Protein AF-A0AAU2KY72-F1 (afdb_monomer)

Mean predicted aligned error: 10.51 Å

Nearest PDB structures (foldseek):
  5ecw-assembly1_A  TM=6.786E-01  e=2.016E-03  Shigel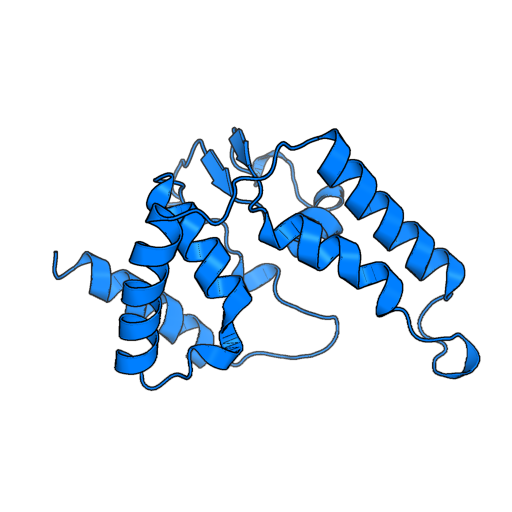la flexneri
  5sv2-assembly1_A-2  TM=5.988E-01  e=1.031E-01  Mycobacterium tuberculosis H37Rv

pLDDT: mean 70.47, std 21.77, range [28.69, 95.81]

Secondary structure (DSSP, 8-state):
-----SEEEE-HHHHHHGGGS-GGGS-SEEEEBTHHHHHHHHGGGG---TTT-SSS-HHHHHHHHHHHHHHHHHH--PBP--HHHHHHHHHHHHHHHHTT--GGG-HHHHHHHHHHHHTT----S-GGGT---TT-PPPHHHHHHHHHHHHHHHH--

Solvent-accessible surface area (backbone atoms only — not comparable to full-atom values): 9278 Å² total; per-residue (Å²): 132,84,78,88,46,60,41,29,69,50,48,50,46,49,63,69,46,44,91,77,50,62,71,87,80,49,47,84,34,74,48,36,39,46,63,26,61,52,54,34,64,48,46,44,74,69,56,61,50,61,91,78,45,85,91,59,60,36,67,62,53,28,52,56,31,48,51,46,34,54,49,49,65,71,75,49,81,54,46,64,85,44,78,63,21,53,56,41,31,55,55,54,38,51,51,36,44,76,68,77,45,67,48,88,84,38,55,67,62,43,50,49,52,14,35,33,60,67,70,71,39,47,78,79,64,70,59,81,81,45,77,55,71,98,82,70,90,78,61,72,67,62,57,56,44,58,54,49,53,54,56,50,59,67,73,77,112

Sequence (157 aa):
MRAEHGQGLLDANVMILRRWVDPEELPAQVAISAVTPAELSAGPHEVRRNEEQDDYDEYAGRARRLDVLQRAENEFDPIPFDAEAARIYGRACAAVIGAGRKPRRRVADLMIASIAITEELPHDLDYGRLFHGVDERVPLEGLRFGVRVMTRLWQSC

Radius of gyration: 16.88 Å; Cα contacts (8 Å, |Δi|>4): 145; chains: 1; bounding box: 47×36×40 Å

Foldseek 3Di:
DQDLFQEAEDALLCLLCVVVDDPVLDHVYYAYAPLRLVVLVCQLVPQDACVVDDPDHNVVSSVSSVVSSVCNVVPHDHQYLDPQLVVQLVVVQVLCVVLVHHCVVCVSVSSRVSSCVVVVGDHPPPCVVRPDDPDDDDDPVVVVSVVVSVVVVVVVD

Structure (mmCIF, N/CA/C/O backbone):
data_AF-A0AAU2KY72-F1
#
_entry.id   AF-A0AAU2KY72-F1
#
loop_
_atom_site.group_PDB
_atom_site.id
_atom_site.type_symbol
_atom_site.label_atom_id
_atom_site.label_alt_id
_atom_site.label_comp_id
_atom_site.label_asym_id
_atom_site.label_entity_id
_atom_site.label_seq_id
_atom_site.pdbx_PDB_ins_code
_atom_site.Cartn_x
_atom_site.Cartn_y
_atom_site.Cartn_z
_atom_site.occupancy
_atom_site.B_iso_or_equiv
_atom_site.auth_seq_id
_atom_site.auth_comp_id
_atom_site.auth_asym_id
_atom_site.auth_atom_id
_atom_site.pdbx_PDB_model_num
ATOM 1 N N . MET A 1 1 ? -24.054 -9.924 -1.075 1.00 28.69 1 MET A N 1
ATOM 2 C CA . MET A 1 1 ? -24.400 -8.497 -0.978 1.00 28.69 1 MET A CA 1
ATOM 3 C C . MET A 1 1 ? -23.070 -7.764 -0.929 1.00 28.69 1 MET A C 1
ATOM 5 O O . MET A 1 1 ? -22.398 -7.857 0.087 1.00 28.69 1 MET A O 1
ATOM 9 N N . ARG A 1 2 ? -22.598 -7.263 -2.081 1.00 37.66 2 ARG A N 1
ATOM 10 C CA . ARG A 1 2 ? -21.347 -6.493 -2.174 1.00 37.66 2 ARG A CA 1
ATOM 11 C C . ARG A 1 2 ? -21.602 -5.189 -1.438 1.00 37.66 2 ARG A C 1
ATOM 13 O O . ARG A 1 2 ? -22.626 -4.568 -1.699 1.00 37.66 2 ARG A O 1
ATOM 20 N N . ALA A 1 3 ? -20.781 -4.876 -0.454 1.00 40.91 3 ALA A N 1
ATOM 21 C CA . ALA A 1 3 ? -21.025 -3.707 0.355 1.00 40.91 3 ALA A CA 1
ATOM 22 C C . ALA A 1 3 ? -20.710 -2.450 -0.472 1.00 40.91 3 ALA A C 1
ATOM 24 O O . ALA A 1 3 ? -19.666 -2.351 -1.113 1.00 40.91 3 ALA A O 1
ATOM 25 N N . GLU A 1 4 ? -21.691 -1.553 -0.527 1.00 47.19 4 GLU A N 1
ATOM 26 C CA . GLU A 1 4 ? -21.661 -0.249 -1.189 1.00 47.19 4 GLU A CA 1
ATOM 27 C C . GLU A 1 4 ? -20.765 0.701 -0.389 1.00 47.19 4 GLU A C 1
ATOM 29 O O . GLU A 1 4 ? -21.225 1.636 0.264 1.00 47.19 4 GLU A O 1
ATOM 34 N N . HIS A 1 5 ? -19.470 0.422 -0.352 1.00 51.88 5 HIS A N 1
ATOM 35 C CA . HIS A 1 5 ? -18.544 1.260 0.382 1.00 51.88 5 HIS A CA 1
ATOM 36 C C . HIS A 1 5 ? -18.102 2.432 -0.484 1.00 51.88 5 HIS A C 1
ATOM 38 O O . HIS A 1 5 ? -17.386 2.279 -1.470 1.00 51.88 5 HIS A O 1
ATOM 44 N N . GLY A 1 6 ? -18.551 3.630 -0.103 1.00 59.12 6 GLY A N 1
ATOM 45 C CA . GLY A 1 6 ? -18.197 4.874 -0.783 1.00 59.12 6 GLY A CA 1
ATOM 46 C C . GLY A 1 6 ? -16.722 5.263 -0.650 1.00 59.12 6 GLY A C 1
ATOM 47 O O . GLY A 1 6 ? -16.295 6.167 -1.360 1.00 59.12 6 GLY A O 1
ATOM 48 N N . GLN A 1 7 ? -15.958 4.603 0.229 1.00 59.94 7 GLN A N 1
ATOM 49 C CA . GLN A 1 7 ? -14.557 4.897 0.537 1.00 59.94 7 GLN A CA 1
ATOM 50 C C . GLN A 1 7 ? -13.719 3.609 0.579 1.00 59.94 7 GLN A C 1
ATOM 52 O O . GLN A 1 7 ? -14.233 2.563 0.974 1.00 59.94 7 GLN A O 1
ATOM 57 N N . GLY A 1 8 ? -12.436 3.678 0.212 1.00 66.25 8 GLY A N 1
ATOM 58 C CA . GLY A 1 8 ? -11.496 2.564 0.362 1.00 66.25 8 GLY A CA 1
ATOM 59 C C . GLY A 1 8 ? -10.024 2.979 0.297 1.00 66.25 8 GLY A C 1
ATOM 60 O O . GLY A 1 8 ? -9.690 4.090 -0.114 1.00 66.25 8 GLY A O 1
ATOM 61 N N . LEU A 1 9 ? -9.138 2.075 0.718 1.00 70.56 9 LEU A N 1
ATOM 62 C CA . LEU A 1 9 ? -7.700 2.325 0.847 1.00 70.56 9 LEU A CA 1
ATOM 63 C C . LEU A 1 9 ? -6.911 1.488 -0.167 1.00 70.56 9 LEU A C 1
ATOM 65 O O . LEU A 1 9 ? -6.797 0.280 -0.012 1.00 70.56 9 LEU A O 1
ATOM 69 N N . LEU A 1 10 ? -6.337 2.099 -1.197 1.00 74.94 10 LEU A N 1
ATOM 70 C CA . LEU A 1 10 ? -5.588 1.369 -2.218 1.00 74.94 10 LEU A CA 1
ATOM 71 C C . LEU A 1 10 ? -4.196 0.965 -1.708 1.00 74.94 10 LEU A C 1
ATOM 73 O O . LEU A 1 10 ? -3.549 1.713 -0.971 1.00 74.94 10 LEU A O 1
ATOM 77 N N . ASP A 1 11 ? -3.734 -0.211 -2.137 1.00 73.19 11 ASP A N 1
ATOM 78 C CA . ASP A 1 11 ? -2.371 -0.700 -1.907 1.00 73.19 11 ASP A CA 1
ATOM 79 C C . ASP A 1 11 ? -1.477 -0.507 -3.151 1.00 73.19 11 ASP A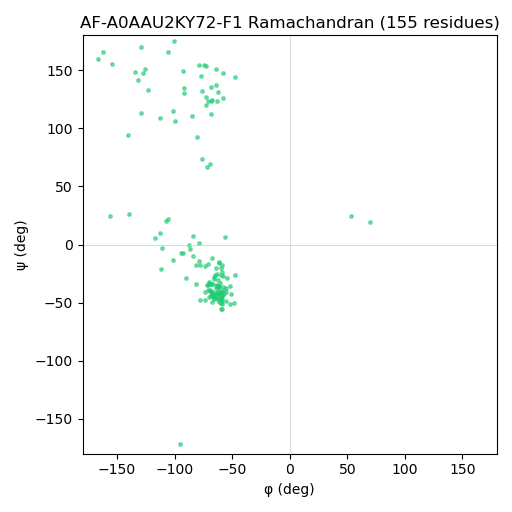 C 1
ATOM 81 O O . ASP A 1 11 ? -1.935 -0.092 -4.224 1.00 73.19 11 ASP A O 1
ATOM 85 N N . ALA A 1 12 ? -0.185 -0.830 -3.030 1.00 68.00 12 ALA A N 1
ATOM 86 C CA . ALA A 1 12 ? 0.772 -0.691 -4.128 1.00 68.00 12 ALA A CA 1
ATOM 87 C C . ALA A 1 12 ? 0.409 -1.543 -5.355 1.00 68.00 12 ALA A C 1
ATOM 89 O O . ALA A 1 12 ? 0.641 -1.130 -6.492 1.00 68.00 12 ALA A O 1
ATOM 90 N N . ASN A 1 13 ? -0.198 -2.710 -5.154 1.00 70.56 13 ASN A N 1
ATOM 91 C CA . ASN A 1 13 ? -0.581 -3.598 -6.242 1.00 70.56 13 ASN A CA 1
ATOM 92 C C . ASN A 1 13 ? -1.791 -3.055 -7.008 1.00 70.56 13 ASN A C 1
ATOM 94 O O . ASN A 1 13 ? -1.773 -3.089 -8.242 1.00 70.56 13 ASN A O 1
ATOM 98 N N . VAL A 1 14 ? -2.799 -2.495 -6.316 1.00 71.06 14 VAL A N 1
ATOM 99 C CA . VAL A 1 14 ? -3.882 -1.740 -6.963 1.00 71.06 14 VAL A CA 1
ATOM 100 C C . VAL A 1 14 ? -3.255 -0.631 -7.794 1.00 71.06 14 VAL A C 1
ATOM 102 O O . VAL A 1 14 ? -3.575 -0.524 -8.968 1.00 71.06 14 VAL A O 1
ATOM 105 N N . MET A 1 15 ? -2.326 0.152 -7.238 1.00 76.75 15 MET A N 1
ATOM 106 C CA . MET A 1 15 ? -1.693 1.264 -7.955 1.00 76.75 15 MET A CA 1
ATOM 107 C C . MET A 1 15 ? -0.966 0.818 -9.232 1.00 76.75 15 MET A C 1
ATOM 109 O O . MET A 1 15 ? -1.091 1.463 -10.274 1.00 76.75 15 MET A O 1
ATOM 113 N N . ILE A 1 16 ? -0.260 -0.315 -9.188 1.00 70.69 16 ILE A N 1
ATOM 114 C CA . ILE A 1 16 ? 0.431 -0.899 -10.348 1.00 70.69 16 ILE A CA 1
ATOM 115 C C . ILE A 1 16 ? -0.567 -1.393 -11.406 1.00 70.69 16 ILE A C 1
ATOM 117 O O . ILE A 1 16 ? -0.352 -1.213 -12.610 1.00 70.69 16 ILE A O 1
ATOM 121 N N . LEU A 1 17 ? -1.649 -2.041 -10.972 1.00 72.06 17 LEU A N 1
ATOM 122 C CA . LEU A 1 17 ? -2.612 -2.704 -11.849 1.00 72.06 17 LEU A CA 1
ATOM 123 C C . LEU A 1 17 ? -3.801 -1.821 -12.238 1.00 72.06 17 LEU A C 1
ATOM 125 O O . LEU A 1 17 ? -4.551 -2.207 -13.129 1.00 72.06 17 LEU A O 1
ATOM 129 N N . ARG A 1 18 ? -3.940 -0.625 -11.654 1.00 69.75 18 ARG A N 1
ATOM 130 C CA . ARG A 1 18 ? -5.113 0.258 -11.769 1.00 69.75 18 ARG A CA 1
ATOM 131 C C . ARG A 1 18 ? -5.540 0.525 -13.205 1.00 69.75 18 ARG A C 1
ATOM 133 O O . ARG A 1 18 ? -6.726 0.577 -13.487 1.00 69.75 18 ARG A O 1
ATOM 140 N N . ARG A 1 19 ? -4.583 0.632 -14.131 1.00 69.88 19 ARG A N 1
ATOM 141 C CA . ARG A 1 19 ? -4.858 0.828 -15.568 1.00 69.88 19 ARG A CA 1
ATOM 142 C C . ARG A 1 19 ? -5.654 -0.311 -16.225 1.00 69.88 19 ARG A C 1
ATOM 144 O O . ARG A 1 19 ? -6.119 -0.145 -17.344 1.00 69.88 19 ARG A O 1
ATOM 151 N N . TRP A 1 20 ? -5.732 -1.469 -15.573 1.00 67.88 20 TRP A N 1
ATOM 152 C CA . TRP A 1 20 ? -6.430 -2.669 -16.032 1.00 67.88 20 TRP A CA 1
ATOM 153 C C . TRP A 1 20 ? -7.673 -2.994 -15.198 1.00 67.88 20 TRP A C 1
ATOM 155 O O . TRP A 1 20 ? -8.341 -3.983 -15.489 1.00 67.88 20 TRP A O 1
ATOM 165 N N . VAL A 1 21 ? -7.949 -2.215 -14.149 1.00 64.81 21 VAL A N 1
ATOM 166 C CA . VAL A 1 21 ? -9.125 -2.385 -13.293 1.00 64.81 21 VAL A CA 1
ATOM 167 C C . VAL A 1 21 ? -10.246 -1.519 -13.852 1.00 64.81 21 VAL A C 1
ATOM 169 O O . VAL A 1 21 ? -10.011 -0.365 -14.213 1.00 64.81 21 VAL A O 1
ATOM 172 N N . ASP A 1 22 ? -11.453 -2.076 -13.938 1.00 67.31 22 ASP A N 1
ATOM 173 C CA . ASP A 1 22 ? -12.640 -1.305 -14.300 1.00 67.31 22 ASP A CA 1
ATOM 174 C C . ASP A 1 22 ? -12.886 -0.233 -13.220 1.00 67.31 22 ASP A C 1
ATOM 176 O O . ASP A 1 22 ? -12.988 -0.582 -12.040 1.00 67.31 22 ASP A O 1
ATOM 180 N N . PRO A 1 23 ? -12.961 1.065 -13.569 1.00 65.50 23 PRO A N 1
ATOM 181 C CA . PRO A 1 23 ? -13.234 2.118 -12.598 1.00 65.50 23 PRO A CA 1
ATOM 182 C C . PRO A 1 23 ? -14.514 1.896 -11.782 1.00 65.50 23 PRO A C 1
ATOM 184 O O . PRO A 1 23 ? -14.562 2.338 -10.638 1.00 65.50 23 PRO A O 1
ATOM 187 N N . GLU A 1 24 ? -15.522 1.205 -12.327 1.00 70.00 24 GLU A N 1
ATOM 188 C CA . GLU A 1 24 ? -16.762 0.884 -11.602 1.00 70.00 24 GLU A CA 1
ATOM 189 C C . GLU A 1 24 ? -16.561 -0.173 -10.499 1.00 70.00 24 GLU A C 1
ATOM 191 O O . GLU A 1 24 ? -17.394 -0.300 -9.601 1.00 70.00 24 GLU A O 1
ATOM 196 N N . GLU A 1 25 ? -15.452 -0.921 -10.529 1.00 67.56 25 GLU A N 1
ATOM 197 C CA . GLU A 1 25 ? -15.068 -1.859 -9.466 1.00 67.56 25 GLU A CA 1
ATOM 198 C C . GLU A 1 25 ? -14.326 -1.177 -8.304 1.00 67.56 25 GLU A C 1
ATOM 200 O O . GLU A 1 25 ? -14.112 -1.805 -7.263 1.00 67.56 25 GLU A O 1
ATOM 205 N N . LEU A 1 26 ? -13.933 0.093 -8.457 1.00 64.69 26 LEU A N 1
ATOM 206 C CA . LEU A 1 26 ? -13.257 0.860 -7.413 1.00 64.69 26 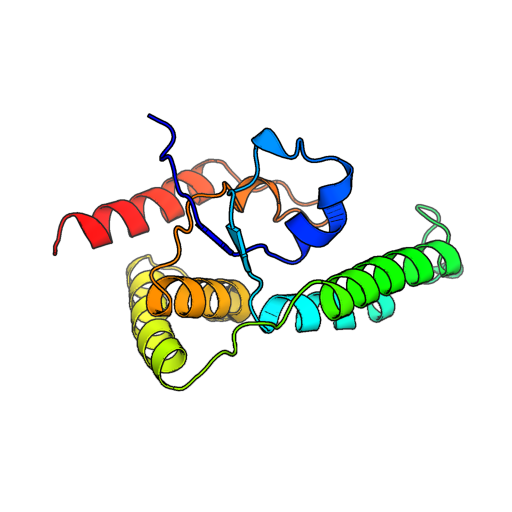LEU A CA 1
ATOM 207 C C . LEU A 1 26 ? -14.259 1.654 -6.556 1.00 64.69 26 LEU A C 1
ATOM 209 O O . LEU A 1 26 ? -15.288 2.111 -7.057 1.00 64.69 26 LEU A O 1
ATOM 213 N N . PRO A 1 27 ? -13.959 1.878 -5.263 1.00 64.88 27 PRO A N 1
ATOM 214 C CA . PRO A 1 27 ? -14.738 2.778 -4.423 1.00 64.88 27 PRO A CA 1
ATOM 215 C C . PRO A 1 27 ? -14.778 4.191 -5.010 1.00 64.88 27 PRO A C 1
ATOM 217 O O . PRO A 1 27 ? -13.805 4.661 -5.602 1.00 64.88 27 PRO A O 1
ATOM 220 N N . ALA A 1 28 ? -15.888 4.895 -4.787 1.00 66.44 28 ALA A N 1
ATOM 221 C CA . ALA A 1 28 ? -16.077 6.257 -5.290 1.00 66.44 28 ALA A CA 1
ATOM 222 C C . ALA A 1 28 ? -15.048 7.256 -4.727 1.00 66.44 28 ALA A C 1
ATOM 224 O O . ALA A 1 28 ? -14.699 8.230 -5.391 1.00 66.44 28 ALA A O 1
ATOM 225 N N . GLN A 1 29 ? -14.567 7.023 -3.506 1.00 67.44 29 GLN A N 1
ATOM 226 C CA . GLN A 1 29 ? -13.490 7.776 -2.874 1.00 67.44 29 GLN A CA 1
ATOM 227 C C . GLN A 1 29 ? -12.375 6.811 -2.489 1.00 67.44 29 GLN A C 1
ATOM 229 O O . GLN A 1 29 ? -12.615 5.759 -1.897 1.00 67.44 29 GLN A O 1
ATOM 234 N N . VAL A 1 30 ? -11.142 7.175 -2.811 1.00 76.75 30 VAL A N 1
ATOM 235 C CA . VAL A 1 30 ? -9.974 6.330 -2.581 1.00 76.75 30 VAL A CA 1
ATOM 236 C C . VAL A 1 30 ? -8.871 7.128 -1.902 1.00 76.75 30 VAL A C 1
ATOM 238 O O . VAL A 1 30 ? -8.654 8.292 -2.223 1.00 76.75 30 VAL A O 1
ATOM 241 N N . ALA A 1 31 ? -8.169 6.488 -0.975 1.00 82.00 31 ALA A N 1
ATOM 242 C CA . ALA A 1 31 ? -6.961 7.004 -0.339 1.00 82.00 31 ALA A CA 1
ATOM 243 C C . ALA A 1 31 ? -5.845 5.956 -0.422 1.00 82.00 31 ALA A C 1
ATOM 245 O O . ALA A 1 31 ? -6.109 4.804 -0.760 1.00 82.00 31 ALA A O 1
ATOM 246 N N . ILE A 1 32 ? -4.609 6.321 -0.077 1.00 83.88 32 ILE A N 1
ATOM 247 C CA . ILE A 1 32 ? -3.504 5.364 0.091 1.00 83.88 32 ILE A CA 1
ATOM 248 C C . ILE A 1 32 ? -2.868 5.521 1.466 1.00 83.88 32 ILE A C 1
ATOM 250 O O . ILE A 1 32 ? -2.847 6.609 2.037 1.00 83.88 32 ILE A O 1
ATOM 254 N N . SER A 1 33 ? -2.316 4.433 1.998 1.00 89.88 33 SER A N 1
ATOM 255 C CA . SER A 1 33 ? -1.476 4.498 3.198 1.00 89.88 33 SER A CA 1
ATOM 256 C C . SER A 1 33 ? -0.072 4.983 2.849 1.00 89.88 33 SER A C 1
ATOM 258 O O . SER A 1 33 ? 0.416 4.702 1.757 1.00 89.88 33 SER A O 1
ATOM 260 N N . ALA A 1 34 ? 0.641 5.580 3.806 1.00 94.75 34 ALA A N 1
ATOM 261 C CA . ALA A 1 34 ? 2.062 5.918 3.669 1.00 94.75 34 ALA A CA 1
ATOM 262 C C . ALA A 1 34 ? 2.980 4.695 3.446 1.00 94.75 34 ALA A C 1
ATOM 264 O O . ALA A 1 34 ? 4.119 4.848 3.011 1.00 94.75 34 ALA A O 1
ATOM 265 N N . VAL A 1 35 ? 2.490 3.474 3.690 1.00 89.62 35 VAL A N 1
ATOM 266 C CA . VAL A 1 35 ? 3.203 2.230 3.351 1.00 89.62 35 VAL A CA 1
ATOM 267 C C . VAL A 1 35 ? 3.258 2.029 1.832 1.00 89.62 35 VAL A C 1
ATOM 269 O O . VAL A 1 35 ? 4.275 1.583 1.312 1.00 89.62 35 VAL A O 1
ATOM 272 N N . THR A 1 36 ? 2.214 2.446 1.112 1.00 86.00 36 THR A N 1
ATOM 273 C CA . THR A 1 36 ? 2.100 2.314 -0.350 1.00 86.00 36 THR A CA 1
ATOM 274 C C . THR A 1 36 ? 3.218 3.035 -1.116 1.00 86.00 36 THR A C 1
ATOM 276 O O . THR A 1 36 ? 3.929 2.375 -1.874 1.00 86.00 36 THR A O 1
ATOM 279 N N . PRO A 1 37 ? 3.463 4.351 -0.937 1.00 92.56 37 PRO A N 1
ATOM 280 C CA . PRO A 1 37 ? 4.583 5.019 -1.596 1.00 92.56 37 PRO A CA 1
ATOM 281 C C . PRO A 1 37 ? 5.939 4.490 -1.115 1.00 92.56 37 PRO A C 1
ATOM 283 O O . PRO A 1 37 ? 6.893 4.517 -1.886 1.00 92.56 37 PRO A O 1
ATOM 286 N N . ALA A 1 38 ? 6.040 3.957 0.109 1.00 93.44 38 ALA A N 1
ATOM 287 C CA . ALA A 1 38 ? 7.253 3.285 0.580 1.00 93.44 38 ALA A CA 1
ATOM 288 C C . ALA A 1 38 ? 7.563 2.024 -0.252 1.00 93.44 38 ALA A C 1
ATOM 290 O O . ALA A 1 38 ? 8.690 1.856 -0.718 1.00 93.44 38 ALA A O 1
ATOM 291 N N . GLU A 1 39 ? 6.566 1.169 -0.494 1.00 91.12 39 GLU A N 1
ATOM 292 C CA . GLU A 1 39 ? 6.699 -0.019 -1.351 1.00 91.12 39 G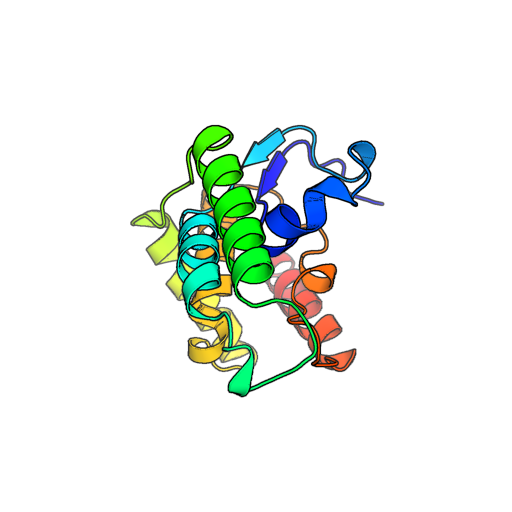LU A CA 1
ATOM 293 C C . GLU A 1 39 ? 7.001 0.361 -2.808 1.00 91.12 39 GLU A C 1
ATOM 295 O O . GLU A 1 39 ? 7.920 -0.187 -3.423 1.00 91.12 39 GLU A O 1
ATOM 300 N N . LEU A 1 40 ? 6.288 1.353 -3.351 1.00 90.25 40 LEU A N 1
ATOM 301 C CA . LEU A 1 40 ? 6.521 1.848 -4.711 1.00 90.25 40 LEU A CA 1
ATOM 302 C C . LEU A 1 40 ? 7.922 2.457 -4.875 1.00 90.25 40 LEU A C 1
ATOM 304 O O . LEU A 1 40 ? 8.550 2.265 -5.916 1.00 90.25 40 LEU A O 1
ATOM 308 N N . SER A 1 41 ? 8.438 3.127 -3.842 1.00 94.25 41 SER A N 1
ATOM 309 C CA . SER A 1 41 ? 9.802 3.670 -3.814 1.00 94.25 41 SER A CA 1
ATOM 310 C C . SER A 1 41 ? 10.869 2.578 -3.800 1.00 94.25 41 SER A C 1
ATOM 312 O O . SER A 1 41 ? 11.926 2.746 -4.406 1.00 94.25 41 SER A O 1
ATOM 314 N N . ALA A 1 42 ? 10.608 1.440 -3.151 1.00 92.62 42 ALA A N 1
ATOM 315 C CA . ALA A 1 42 ? 11.522 0.300 -3.163 1.00 92.62 42 ALA A CA 1
ATOM 316 C C . ALA A 1 42 ? 11.566 -0.394 -4.537 1.00 92.62 42 ALA A C 1
ATOM 318 O O . ALA A 1 42 ? 12.631 -0.827 -4.979 1.00 92.62 42 ALA A O 1
ATOM 319 N N . GLY A 1 43 ? 10.436 -0.447 -5.249 1.00 89.38 43 GLY A N 1
ATOM 320 C CA . GLY A 1 43 ? 10.272 -1.209 -6.489 1.00 89.38 43 GLY A CA 1
ATOM 321 C C . GLY A 1 43 ? 11.376 -1.027 -7.550 1.00 89.38 43 GLY A C 1
ATOM 322 O O . GLY A 1 43 ? 11.882 -2.030 -8.061 1.00 89.38 43 GLY A O 1
ATOM 323 N N . PRO A 1 44 ? 11.780 0.200 -7.936 1.00 90.75 44 PRO A N 1
ATOM 324 C CA . PRO A 1 44 ? 12.857 0.416 -8.909 1.00 90.75 44 PRO A CA 1
ATOM 325 C C . PRO A 1 44 ? 14.206 -0.201 -8.507 1.00 90.75 44 PRO A C 1
ATOM 327 O O . PRO A 1 44 ? 15.004 -0.554 -9.380 1.00 90.75 44 PRO A O 1
ATOM 330 N N . HIS A 1 45 ? 14.458 -0.352 -7.205 1.00 91.19 45 HIS A N 1
ATOM 331 C CA . HIS A 1 45 ? 15.681 -0.948 -6.667 1.00 91.19 45 HIS A CA 1
ATOM 332 C C . HIS A 1 45 ? 15.657 -2.482 -6.673 1.00 91.19 45 HIS A C 1
ATOM 334 O O . HIS A 1 45 ? 16.715 -3.101 -6.616 1.00 91.19 45 HIS A O 1
ATOM 340 N N . GLU A 1 46 ? 14.481 -3.097 -6.802 1.00 88.88 46 GLU A N 1
ATOM 341 C CA . GLU A 1 46 ? 14.312 -4.555 -6.891 1.00 88.88 46 GLU A CA 1
ATOM 342 C C . GLU A 1 46 ? 14.434 -5.088 -8.326 1.00 88.88 46 GLU A C 1
ATOM 344 O O . GLU A 1 46 ? 14.370 -6.296 -8.568 1.00 88.88 46 GLU A O 1
ATOM 349 N N . VAL A 1 47 ? 14.601 -4.193 -9.303 1.00 87.62 47 VAL A N 1
ATOM 350 C CA . VAL A 1 47 ? 14.788 -4.576 -10.700 1.00 87.62 47 VAL A CA 1
ATOM 351 C C . VAL A 1 47 ? 16.132 -5.270 -10.892 1.00 87.62 47 VAL A C 1
ATOM 353 O O . VAL A 1 47 ? 17.186 -4.629 -10.800 1.00 87.62 47 VAL A O 1
ATOM 356 N N . ARG A 1 48 ? 16.052 -6.568 -11.209 1.00 90.69 48 ARG A N 1
ATOM 357 C CA . ARG A 1 48 ? 17.190 -7.416 -11.579 1.00 90.69 48 ARG A CA 1
ATOM 358 C C . ARG A 1 48 ? 17.828 -6.932 -12.872 1.00 90.69 48 ARG A C 1
ATOM 360 O O . ARG A 1 48 ? 17.159 -6.330 -13.715 1.00 90.69 48 ARG A O 1
ATOM 367 N N . ARG A 1 49 ? 19.126 -7.183 -13.004 1.00 91.25 49 ARG A N 1
ATOM 368 C CA . ARG A 1 49 ? 19.882 -6.758 -14.184 1.00 91.25 49 ARG A CA 1
ATOM 369 C C . ARG A 1 49 ? 19.560 -7.631 -15.390 1.00 91.25 49 ARG A C 1
ATOM 371 O O . ARG A 1 49 ? 19.243 -8.806 -15.225 1.00 91.25 49 ARG A O 1
ATOM 378 N N . ASN A 1 50 ? 19.735 -7.092 -16.594 1.00 92.62 50 ASN A N 1
ATOM 379 C CA . ASN A 1 50 ? 19.619 -7.879 -17.831 1.00 92.62 50 ASN A CA 1
ATOM 380 C C . ASN A 1 50 ? 20.613 -9.064 -17.880 1.00 92.62 50 ASN A C 1
ATOM 382 O O . ASN A 1 50 ? 20.368 -10.048 -18.555 1.00 92.62 50 ASN A O 1
ATOM 386 N N . GLU A 1 51 ? 21.729 -9.003 -17.145 1.00 94.06 51 GLU A N 1
ATOM 387 C CA . GLU A 1 51 ? 22.682 -10.123 -17.024 1.00 94.06 51 GLU A CA 1
ATOM 388 C C . GLU A 1 51 ? 22.161 -11.275 -16.139 1.00 94.06 51 GLU A C 1
ATOM 390 O O . GLU A 1 51 ? 22.687 -12.384 -16.187 1.00 94.06 51 GLU A O 1
ATOM 395 N N . GLU A 1 52 ? 21.155 -11.013 -15.300 1.00 88.94 52 GLU A N 1
ATOM 396 C CA . GLU A 1 52 ? 20.629 -11.945 -14.294 1.00 88.94 52 GLU A CA 1
ATOM 397 C C . GLU A 1 52 ? 19.321 -12.624 -14.738 1.00 88.94 52 GLU A C 1
ATOM 399 O O . GLU A 1 52 ? 18.878 -13.571 -14.083 1.00 88.94 52 GLU A O 1
ATOM 404 N N . GLN A 1 53 ? 18.673 -12.122 -15.798 1.00 86.00 53 GLN A N 1
ATOM 405 C CA . GLN A 1 53 ? 17.388 -12.606 -16.320 1.00 86.00 53 GLN A CA 1
ATOM 406 C C . GLN A 1 53 ? 17.083 -12.052 -17.722 1.00 86.00 53 GLN A C 1
ATOM 408 O O . GLN A 1 53 ? 17.569 -10.978 -18.066 1.00 86.00 53 GLN A O 1
ATOM 413 N N . ASP A 1 54 ? 16.181 -12.725 -18.448 1.00 86.25 54 ASP A N 1
ATOM 414 C CA . ASP A 1 54 ? 15.703 -12.332 -19.789 1.00 86.25 54 ASP A CA 1
ATOM 415 C C . ASP A 1 54 ? 14.184 -12.017 -19.839 1.00 86.25 54 ASP A C 1
ATOM 417 O O . ASP A 1 54 ? 13.629 -11.790 -20.915 1.00 86.25 54 ASP A O 1
ATOM 421 N N . ASP A 1 55 ? 13.479 -12.007 -18.698 1.00 81.88 55 ASP A N 1
ATOM 422 C CA . ASP A 1 55 ? 12.009 -11.889 -18.649 1.00 81.88 55 ASP A CA 1
ATOM 423 C C . ASP A 1 55 ? 11.508 -10.495 -19.062 1.00 81.88 55 ASP A C 1
ATOM 425 O O . ASP A 1 55 ? 10.415 -10.340 -19.615 1.00 81.88 55 ASP A O 1
ATOM 429 N N . TYR A 1 56 ? 12.282 -9.452 -18.761 1.00 82.12 56 TYR A N 1
ATOM 430 C CA . TYR A 1 56 ? 11.961 -8.075 -19.120 1.00 82.12 56 TYR A CA 1
ATOM 431 C C . TYR A 1 56 ? 13.213 -7.202 -19.246 1.00 82.12 56 TYR A C 1
ATOM 433 O O . TYR A 1 56 ? 14.219 -7.442 -18.591 1.00 82.12 56 TYR A O 1
ATOM 441 N N . ASP A 1 57 ? 13.123 -6.127 -20.033 1.00 91.62 57 ASP A N 1
ATOM 442 C CA . ASP A 1 57 ? 14.192 -5.124 -20.103 1.00 91.62 57 ASP A CA 1
ATOM 443 C C . ASP A 1 57 ? 14.308 -4.331 -18.787 1.00 91.62 57 ASP A C 1
ATOM 445 O O . ASP A 1 57 ? 13.336 -3.713 -18.338 1.00 91.62 57 ASP A O 1
ATOM 449 N N . GLU A 1 58 ? 15.499 -4.335 -18.186 1.00 90.38 58 GLU A N 1
ATOM 450 C CA . GLU A 1 58 ? 15.862 -3.675 -16.927 1.00 90.38 58 GLU A CA 1
ATOM 451 C C . GLU A 1 58 ? 15.482 -2.187 -16.904 1.00 90.38 58 GLU A C 1
ATOM 453 O O . GLU A 1 58 ? 14.811 -1.725 -15.973 1.00 90.38 58 GLU A O 1
ATOM 458 N N . TYR A 1 59 ? 15.875 -1.422 -17.926 1.00 94.00 59 TYR A N 1
ATOM 459 C CA . TYR A 1 59 ? 15.651 0.025 -17.961 1.00 94.00 59 TYR A CA 1
ATOM 460 C C . TYR A 1 59 ? 14.167 0.352 -18.095 1.00 94.00 59 TYR A C 1
ATOM 462 O O . TYR A 1 59 ? 13.642 1.186 -17.352 1.00 94.00 59 TYR A O 1
ATOM 470 N N . ALA A 1 60 ? 13.461 -0.355 -18.975 1.00 89.44 60 ALA A N 1
ATOM 471 C CA . ALA A 1 60 ? 12.020 -0.238 -19.115 1.00 89.44 60 ALA A CA 1
ATOM 472 C C . ALA A 1 60 ? 11.294 -0.693 -17.836 1.00 89.44 60 ALA A C 1
ATOM 474 O O . ALA A 1 60 ? 10.297 -0.091 -17.436 1.00 89.44 60 ALA A O 1
ATOM 475 N N . GLY A 1 61 ? 11.796 -1.732 -17.164 1.00 87.38 61 GLY A N 1
ATOM 476 C CA . GLY A 1 61 ? 11.292 -2.228 -15.887 1.00 87.38 61 GLY A CA 1
ATOM 477 C C . GLY A 1 61 ? 11.414 -1.207 -14.757 1.00 87.38 61 GLY A C 1
ATOM 478 O O . GLY A 1 61 ? 10.468 -1.057 -13.980 1.00 87.38 61 GLY A O 1
ATOM 479 N N . ARG A 1 62 ? 12.535 -0.478 -14.678 1.00 90.38 62 ARG A N 1
ATOM 480 C CA . ARG A 1 62 ? 12.721 0.627 -13.721 1.00 90.38 62 ARG A CA 1
ATOM 481 C C . ARG A 1 62 ? 11.862 1.835 -14.066 1.00 90.38 62 ARG A C 1
ATOM 483 O O . ARG A 1 62 ? 11.186 2.354 -13.182 1.00 90.38 62 ARG A O 1
ATOM 490 N N . ALA A 1 63 ? 11.830 2.236 -15.337 1.00 92.00 63 ALA A N 1
ATOM 491 C CA . ALA A 1 63 ? 11.029 3.368 -15.796 1.00 92.00 63 ALA A CA 1
ATOM 492 C C . ALA A 1 63 ? 9.534 3.173 -15.493 1.00 92.00 63 ALA A C 1
ATOM 494 O O . ALA A 1 63 ? 8.896 4.078 -14.967 1.00 92.00 63 ALA A O 1
ATOM 495 N N . ARG A 1 64 ? 8.989 1.969 -15.734 1.00 88.12 64 ARG A N 1
ATOM 496 C CA . ARG A 1 64 ? 7.593 1.639 -15.391 1.00 88.12 64 ARG A CA 1
ATOM 497 C C . ARG A 1 64 ? 7.302 1.760 -13.895 1.00 88.12 64 ARG A C 1
ATOM 499 O O . ARG A 1 64 ? 6.237 2.239 -13.531 1.00 88.12 64 ARG A O 1
ATOM 506 N N . ARG A 1 65 ? 8.216 1.312 -13.028 1.00 90.38 65 ARG A N 1
ATOM 507 C CA . ARG A 1 65 ? 8.022 1.382 -11.569 1.00 90.38 65 ARG A CA 1
ATOM 508 C C . ARG A 1 65 ? 8.115 2.821 -11.049 1.00 90.38 65 ARG A C 1
ATOM 510 O O . ARG A 1 65 ? 7.302 3.203 -10.215 1.00 90.38 65 ARG A O 1
ATOM 517 N N . LEU A 1 66 ? 9.033 3.625 -11.592 1.00 92.88 66 LEU A N 1
ATOM 518 C CA . LEU A 1 66 ? 9.121 5.060 -11.291 1.00 92.88 66 LEU A CA 1
ATOM 519 C C . LEU A 1 66 ? 7.870 5.826 -11.740 1.00 92.88 66 LEU A C 1
ATOM 521 O O . LEU A 1 66 ? 7.377 6.660 -10.992 1.00 92.88 66 LEU A O 1
ATOM 525 N N . ASP A 1 67 ? 7.322 5.511 -12.914 1.00 92.88 67 ASP A N 1
ATOM 526 C CA . ASP A 1 67 ? 6.080 6.113 -13.417 1.00 92.88 67 ASP A CA 1
ATOM 527 C C . ASP A 1 67 ? 4.881 5.844 -12.485 1.00 92.88 67 ASP A C 1
ATOM 529 O O . ASP A 1 67 ? 4.097 6.750 -12.207 1.00 92.88 67 ASP A O 1
ATOM 533 N N . VAL A 1 68 ? 4.756 4.628 -11.933 1.00 88.19 68 VAL A N 1
ATOM 534 C CA . VAL A 1 68 ? 3.703 4.316 -10.945 1.00 88.19 68 VAL A CA 1
ATOM 535 C C . VAL A 1 68 ? 3.896 5.106 -9.647 1.00 88.19 68 VAL A C 1
ATOM 537 O O . VAL A 1 68 ? 2.925 5.664 -9.139 1.00 88.19 68 VAL A O 1
ATOM 540 N N . LEU A 1 69 ? 5.129 5.191 -9.133 1.00 93.00 69 LEU A N 1
ATOM 541 C CA . LEU A 1 69 ? 5.443 5.988 -7.942 1.00 93.00 69 LEU A CA 1
ATOM 542 C C . LEU A 1 69 ? 5.074 7.463 -8.143 1.00 93.00 69 LEU A C 1
ATOM 544 O O . LEU A 1 69 ? 4.330 8.021 -7.344 1.00 93.00 69 LEU A O 1
ATOM 548 N N . GLN A 1 70 ? 5.530 8.069 -9.241 1.00 94.81 70 GLN A N 1
ATOM 549 C CA . GLN A 1 70 ? 5.287 9.482 -9.538 1.00 94.81 70 GLN A CA 1
ATOM 550 C C . GLN A 1 70 ? 3.797 9.801 -9.675 1.00 94.81 70 GLN A C 1
ATOM 552 O O . GLN A 1 70 ? 3.347 10.860 -9.242 1.00 94.81 70 GLN A O 1
ATOM 557 N N . ARG A 1 71 ? 3.007 8.889 -10.257 1.00 92.31 71 ARG A N 1
ATOM 558 C CA . ARG A 1 71 ? 1.546 9.039 -10.306 1.00 92.31 71 ARG A CA 1
ATOM 559 C C . ARG A 1 71 ? 0.924 8.977 -8.921 1.00 92.31 71 ARG A C 1
ATOM 561 O O . ARG A 1 71 ? 0.076 9.808 -8.624 1.00 92.31 71 ARG A O 1
ATOM 568 N N . ALA A 1 72 ? 1.351 8.031 -8.086 1.00 90.31 72 ALA A N 1
ATOM 569 C CA . ALA A 1 72 ? 0.854 7.931 -6.719 1.00 90.31 72 ALA A CA 1
ATOM 570 C C . ALA A 1 72 ? 1.148 9.214 -5.923 1.00 90.31 72 ALA A C 1
ATOM 572 O O . ALA A 1 72 ? 0.245 9.748 -5.289 1.00 90.31 72 ALA A O 1
ATOM 573 N N . GLU A 1 73 ? 2.368 9.748 -6.022 1.00 94.38 73 GLU A N 1
ATOM 574 C CA . GLU A 1 73 ? 2.774 11.004 -5.372 1.00 94.38 73 GLU A CA 1
ATOM 575 C C . GLU A 1 73 ? 2.044 12.239 -5.921 1.00 94.38 73 GLU A C 1
ATOM 577 O O . GLU A 1 73 ? 1.864 13.222 -5.207 1.00 94.38 73 GLU A O 1
ATOM 582 N N . ASN A 1 74 ? 1.637 12.220 -7.193 1.00 95.56 74 ASN A N 1
ATOM 583 C CA . ASN A 1 74 ? 0.894 13.323 -7.799 1.00 95.56 74 ASN A CA 1
ATOM 584 C C . ASN A 1 74 ? -0.608 13.290 -7.477 1.00 95.56 74 ASN A C 1
ATOM 586 O O . ASN A 1 74 ? -1.226 14.348 -7.386 1.00 95.56 74 ASN A O 1
ATOM 590 N N . GLU A 1 75 ? -1.191 12.097 -7.357 1.00 92.69 75 GLU A N 1
ATOM 591 C CA . GLU A 1 75 ? -2.637 11.900 -7.201 1.00 92.69 75 GLU A CA 1
ATOM 592 C C . GLU A 1 75 ? -3.080 11.884 -5.730 1.00 92.69 75 GLU A C 1
ATOM 594 O O . GLU A 1 75 ? -4.210 12.275 -5.441 1.00 92.69 75 GLU A O 1
ATOM 599 N N . PHE A 1 76 ? -2.215 11.470 -4.797 1.00 91.25 76 PHE A N 1
ATOM 600 C CA . PHE A 1 76 ? -2.609 11.205 -3.411 1.00 91.25 76 PHE A CA 1
ATOM 601 C C . PHE A 1 76 ? -1.760 11.938 -2.368 1.00 91.25 76 PHE A C 1
ATOM 603 O O . PHE A 1 76 ? -0.548 12.071 -2.515 1.00 91.25 76 PHE A O 1
ATOM 610 N N . ASP A 1 77 ? -2.405 12.302 -1.254 1.00 93.88 77 ASP A N 1
ATOM 611 C CA . ASP A 1 77 ? -1.751 12.626 0.019 1.00 93.88 77 ASP A CA 1
ATOM 612 C C . ASP A 1 77 ? -1.839 11.392 0.948 1.00 93.88 77 ASP A C 1
ATOM 614 O O . ASP 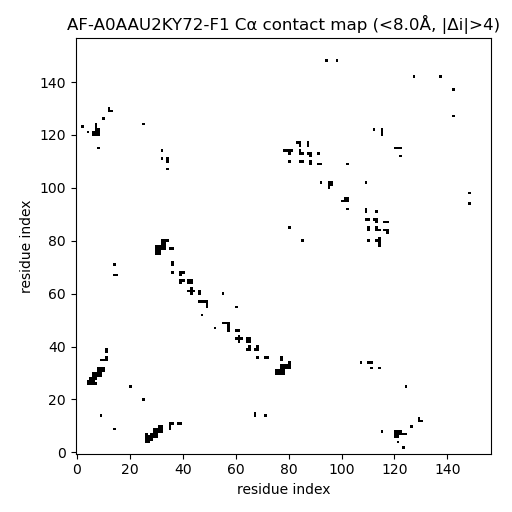A 1 77 ? -2.940 11.042 1.388 1.00 93.88 77 ASP A O 1
ATOM 618 N N . PRO A 1 78 ? -0.740 10.643 1.174 1.00 93.19 78 PRO A N 1
ATOM 619 C CA . PRO A 1 78 ? -0.795 9.368 1.886 1.00 93.19 78 PRO A CA 1
ATOM 620 C C . PRO A 1 78 ? -1.131 9.513 3.374 1.00 93.19 78 PRO A C 1
ATOM 622 O O . PRO A 1 78 ? -0.500 10.284 4.097 1.00 93.19 78 PRO A O 1
ATOM 625 N N . ILE A 1 79 ? -2.029 8.662 3.874 1.00 90.88 79 ILE A N 1
ATOM 626 C CA . ILE A 1 79 ? -2.395 8.639 5.295 1.00 90.88 79 ILE A CA 1
ATOM 627 C C . ILE A 1 79 ? -1.227 8.064 6.122 1.00 90.88 79 ILE A C 1
ATOM 629 O O . ILE A 1 79 ? -0.778 6.940 5.848 1.00 90.88 79 ILE A O 1
ATOM 633 N N . PRO A 1 80 ? -0.708 8.793 7.129 1.00 95.75 80 PRO A N 1
ATOM 634 C CA . PRO A 1 80 ? 0.453 8.366 7.900 1.00 95.75 80 PRO A CA 1
ATOM 635 C C . PRO A 1 80 ? 0.135 7.212 8.859 1.00 95.75 80 PRO A C 1
ATOM 637 O O . PRO A 1 80 ? -0.973 7.070 9.365 1.00 95.75 80 PRO A O 1
ATOM 640 N N . PHE A 1 81 ? 1.155 6.411 9.184 1.00 95.50 81 PHE A N 1
ATOM 641 C CA . PHE A 1 81 ? 1.088 5.502 10.330 1.00 95.50 81 PHE A CA 1
ATOM 642 C C . PHE A 1 81 ? 1.373 6.285 11.616 1.00 95.50 81 PHE A C 1
ATOM 644 O O . PHE A 1 81 ? 2.529 6.479 11.999 1.00 95.50 81 PHE A O 1
ATOM 651 N N . ASP A 1 82 ? 0.318 6.776 12.252 1.00 94.94 82 ASP A N 1
ATOM 652 C CA . ASP A 1 82 ? 0.404 7.671 13.399 1.00 94.94 82 ASP A CA 1
ATOM 653 C C . ASP A 1 82 ? 0.306 6.943 14.760 1.00 94.94 82 ASP A C 1
ATOM 655 O O . ASP A 1 82 ? 0.356 5.713 14.863 1.00 94.94 82 ASP A O 1
ATOM 659 N N . ALA A 1 83 ? 0.195 7.712 15.849 1.00 95.81 83 ALA A N 1
ATOM 660 C CA . ALA A 1 83 ? 0.122 7.160 17.201 1.00 95.81 83 ALA A CA 1
ATOM 661 C C .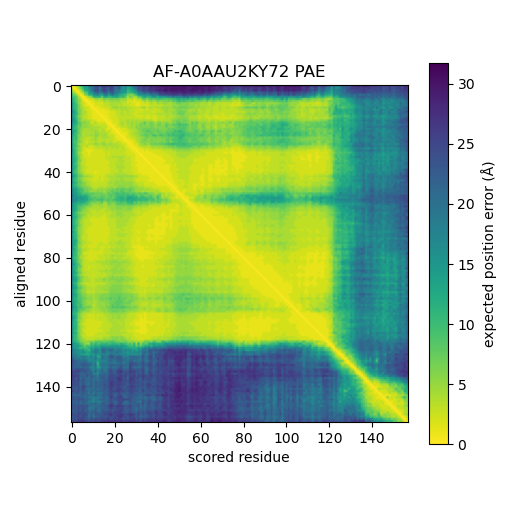 ALA A 1 83 ? -1.156 6.343 17.459 1.00 95.81 83 ALA A C 1
ATOM 663 O O . ALA A 1 83 ? -1.148 5.451 18.314 1.00 95.81 83 ALA A O 1
ATOM 664 N N . GLU A 1 84 ? -2.257 6.645 16.773 1.00 88.69 84 GLU A N 1
ATOM 665 C CA . GLU A 1 84 ? -3.502 5.901 16.908 1.00 88.69 84 GLU A CA 1
ATOM 666 C C . GLU A 1 84 ? -3.443 4.587 16.134 1.00 88.69 84 GLU A C 1
ATOM 668 O O . GLU A 1 84 ? -3.660 3.525 16.730 1.00 88.69 84 GLU A O 1
ATOM 673 N N . ALA A 1 85 ? -2.997 4.628 14.877 1.00 85.56 85 ALA A N 1
ATOM 674 C CA . ALA A 1 85 ? -2.704 3.439 14.085 1.00 85.56 85 ALA A CA 1
ATOM 675 C C . ALA A 1 85 ? -1.693 2.519 14.797 1.00 85.56 85 ALA A C 1
ATOM 677 O O . ALA A 1 85 ? -1.866 1.300 14.826 1.00 85.56 85 ALA A O 1
ATOM 678 N N . ALA A 1 86 ? -0.688 3.068 15.487 1.00 93.00 86 ALA A N 1
ATOM 679 C CA . ALA A 1 86 ? 0.246 2.276 16.289 1.00 93.00 86 ALA A CA 1
ATOM 680 C C . ALA A 1 86 ? -0.426 1.516 17.450 1.00 93.00 86 ALA A C 1
ATOM 682 O O . ALA A 1 86 ? -0.050 0.378 17.755 1.00 93.00 86 ALA A O 1
ATOM 683 N N . ARG A 1 87 ? -1.452 2.095 18.091 1.00 89.00 87 ARG A N 1
ATOM 684 C CA . ARG A 1 87 ? -2.237 1.398 19.129 1.00 89.00 87 ARG A CA 1
ATOM 685 C C . ARG A 1 87 ? -3.083 0.277 18.529 1.00 89.00 87 ARG A C 1
ATOM 687 O O . ARG A 1 87 ? -3.177 -0.799 19.128 1.00 89.00 87 ARG A O 1
ATOM 694 N N . ILE A 1 88 ? -3.662 0.502 17.350 1.00 82.38 88 ILE A N 1
ATOM 695 C CA . ILE A 1 88 ? -4.399 -0.525 16.603 1.00 82.38 88 ILE A CA 1
ATOM 696 C C . ILE A 1 88 ? -3.477 -1.674 16.197 1.00 82.38 88 ILE A C 1
ATOM 698 O O . ILE A 1 88 ? -3.829 -2.838 16.394 1.00 82.38 88 ILE A O 1
ATOM 702 N N . TYR A 1 89 ? -2.266 -1.368 15.739 1.00 84.06 89 TYR A N 1
ATOM 703 C CA . TYR A 1 89 ? -1.270 -2.350 15.319 1.00 84.06 89 TYR A CA 1
ATOM 704 C C . TYR A 1 89 ? -0.958 -3.375 16.411 1.00 84.06 89 TYR A C 1
ATOM 706 O O . TYR A 1 89 ? -0.872 -4.575 16.139 1.00 84.06 89 TYR A O 1
ATOM 714 N N . GLY A 1 90 ? -0.853 -2.935 17.670 1.00 80.75 90 GLY A N 1
ATOM 715 C CA . GLY A 1 90 ? -0.690 -3.835 18.814 1.00 80.75 90 GLY A CA 1
ATOM 716 C C . GLY A 1 90 ? -1.848 -4.832 18.956 1.00 80.75 90 GLY A C 1
ATOM 717 O O . GLY A 1 90 ? -1.613 -6.030 19.140 1.00 80.75 90 GLY A O 1
ATOM 718 N N . ARG A 1 91 ? -3.096 -4.367 18.796 1.00 81.38 91 ARG A N 1
ATOM 719 C CA . ARG A 1 91 ? -4.294 -5.228 18.822 1.00 81.38 91 ARG A CA 1
ATOM 720 C C . ARG A 1 91 ? -4.330 -6.186 17.632 1.00 81.38 91 ARG A C 1
ATOM 722 O O . ARG A 1 91 ? -4.588 -7.375 17.814 1.00 81.38 91 ARG A O 1
ATOM 729 N N . ALA A 1 92 ? -4.001 -5.701 16.437 1.00 76.12 92 ALA A N 1
ATOM 730 C CA . ALA A 1 92 ? -3.916 -6.520 15.232 1.00 76.12 92 ALA A CA 1
ATOM 731 C C . ALA A 1 92 ? -2.839 -7.614 15.365 1.00 76.12 92 ALA A C 1
ATOM 733 O O . ALA A 1 92 ? -3.073 -8.775 15.025 1.00 76.12 92 ALA A O 1
ATOM 734 N N . CYS A 1 93 ? -1.681 -7.293 15.951 1.00 78.38 93 CYS A N 1
ATOM 735 C CA . CYS A 1 93 ? -0.640 -8.274 16.255 1.00 78.38 93 CYS A CA 1
ATOM 736 C C . CYS A 1 93 ? -1.122 -9.339 17.242 1.00 78.38 93 CYS A C 1
ATOM 738 O O . CYS A 1 93 ? -0.880 -10.525 17.013 1.00 78.38 93 CYS A O 1
ATOM 740 N N . ALA A 1 94 ? -1.814 -8.942 18.315 1.00 75.06 94 ALA A N 1
ATOM 741 C CA . ALA A 1 94 ? -2.390 -9.881 19.273 1.00 75.06 94 ALA A CA 1
ATOM 742 C C . ALA A 1 94 ? -3.388 -10.831 18.593 1.00 75.06 94 ALA A C 1
ATOM 744 O O . ALA A 1 94 ? -3.328 -12.039 18.822 1.00 75.06 94 ALA A O 1
ATOM 745 N N . ALA A 1 95 ? -4.228 -10.316 17.688 1.00 74.31 95 ALA A N 1
ATOM 746 C CA . ALA A 1 95 ? -5.136 -11.135 16.891 1.00 74.31 95 ALA A CA 1
ATOM 747 C C . ALA A 1 95 ? -4.373 -12.148 16.018 1.00 74.31 95 ALA A C 1
ATOM 749 O O . ALA A 1 95 ? -4.681 -13.336 16.057 1.00 74.31 95 ALA A O 1
ATOM 750 N N . VAL A 1 96 ? -3.328 -11.721 15.298 1.00 75.25 96 VAL A N 1
ATOM 751 C CA . VAL A 1 96 ? -2.472 -12.606 14.479 1.00 75.25 96 VAL A CA 1
ATOM 752 C C . VAL A 1 96 ? -1.788 -13.690 15.319 1.00 75.25 96 VAL A C 1
ATOM 754 O O . VAL A 1 96 ? -1.722 -14.845 14.889 1.00 75.25 96 VAL A O 1
ATOM 757 N N . ILE A 1 97 ? -1.298 -13.343 16.512 1.00 76.94 97 ILE A N 1
ATOM 758 C CA . ILE A 1 97 ? -0.681 -14.291 17.451 1.00 76.94 97 ILE A CA 1
ATOM 759 C C . ILE A 1 97 ? -1.717 -15.291 17.967 1.00 76.94 97 ILE A C 1
ATOM 761 O O . ILE A 1 97 ? -1.451 -16.491 17.945 1.00 76.94 97 ILE A O 1
ATOM 765 N 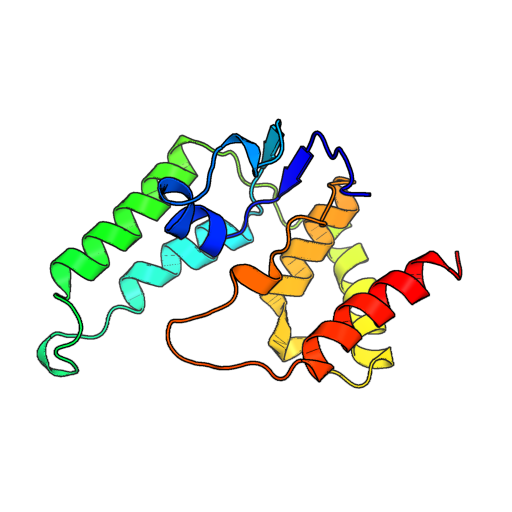N . GLY A 1 98 ? -2.903 -14.828 18.376 1.00 68.69 98 GLY A N 1
ATOM 766 C CA . GLY A 1 98 ? -4.012 -15.692 18.799 1.00 68.69 98 GLY A CA 1
ATOM 767 C C . GLY A 1 98 ? -4.464 -16.652 17.694 1.00 68.69 98 GLY A C 1
ATOM 768 O O . GLY A 1 98 ? -4.923 -17.759 17.958 1.00 68.69 98 GLY A O 1
ATOM 769 N N . ALA A 1 99 ? -4.235 -16.263 16.443 1.00 75.31 99 ALA A N 1
ATOM 770 C CA . ALA A 1 99 ? -4.421 -17.074 15.252 1.00 75.31 99 ALA A CA 1
ATOM 771 C C . ALA A 1 99 ? -3.271 -18.085 14.980 1.00 75.31 99 ALA A C 1
ATOM 773 O O . ALA A 1 99 ? -3.269 -18.776 13.961 1.00 75.31 99 ALA A O 1
ATOM 774 N N . GLY A 1 100 ? -2.247 -18.169 15.832 1.00 73.56 100 GLY A N 1
ATOM 775 C CA . GLY A 1 100 ? -1.085 -19.046 15.632 1.00 73.56 100 GLY A CA 1
ATOM 776 C C . GLY A 1 100 ? -0.165 -18.615 14.481 1.00 73.56 100 GLY A C 1
ATOM 777 O O . GLY A 1 100 ? 0.610 -19.417 13.955 1.00 73.56 100 GLY A O 1
ATOM 778 N N . ARG A 1 101 ? -0.247 -17.354 14.043 1.00 80.31 101 ARG A N 1
ATOM 779 C CA . ARG A 1 101 ? 0.573 -16.789 12.961 1.00 80.31 101 ARG A CA 1
ATOM 780 C C . ARG A 1 101 ? 1.650 -15.864 13.539 1.00 80.31 101 ARG A C 1
ATOM 782 O O . ARG A 1 101 ? 1.609 -15.469 14.698 1.00 80.31 101 ARG A O 1
ATOM 789 N N . LYS A 1 102 ? 2.651 -15.519 12.719 1.00 80.25 102 LYS A N 1
ATOM 790 C CA . LYS A 1 102 ? 3.761 -14.630 13.111 1.00 80.25 102 LYS A CA 1
ATOM 791 C C . LYS A 1 102 ? 3.538 -13.212 12.561 1.00 80.25 102 LYS A C 1
ATOM 793 O O . LYS A 1 102 ? 3.634 -13.061 11.341 1.00 80.25 102 LYS A O 1
ATOM 798 N N . PRO A 1 103 ? 3.338 -12.182 13.408 1.00 76.06 103 PRO A N 1
ATOM 799 C CA . PRO A 1 103 ? 3.160 -10.796 12.954 1.00 76.06 103 PRO A CA 1
ATOM 800 C C . PRO A 1 103 ? 4.329 -10.264 12.127 1.00 76.06 103 PRO A C 1
ATOM 802 O O . PRO A 1 103 ? 4.126 -9.588 11.130 1.00 76.06 103 PRO A O 1
ATOM 805 N N . ARG A 1 104 ? 5.565 -10.656 12.468 1.00 81.12 104 ARG A N 1
ATOM 806 C CA . ARG A 1 104 ? 6.786 -10.192 11.783 1.00 81.12 104 ARG A CA 1
ATOM 807 C C . ARG A 1 104 ? 6.831 -10.506 10.279 1.00 81.12 104 ARG A C 1
ATOM 809 O O . ARG A 1 104 ? 7.628 -9.914 9.569 1.00 81.12 104 ARG A O 1
ATOM 816 N N . ARG A 1 105 ? 6.011 -11.443 9.789 1.00 79.25 105 ARG A N 1
ATOM 817 C CA . ARG A 1 105 ? 5.883 -11.748 8.351 1.00 79.25 105 ARG A CA 1
ATOM 818 C C . ARG A 1 105 ? 4.851 -10.873 7.624 1.00 79.25 105 ARG A C 1
ATOM 820 O O . ARG A 1 105 ? 4.632 -11.094 6.445 1.00 79.25 105 ARG A O 1
ATOM 827 N N . ARG A 1 106 ? 4.181 -9.963 8.333 1.00 80.06 106 ARG A N 1
ATOM 828 C CA . ARG A 1 106 ? 3.025 -9.181 7.868 1.00 80.06 106 ARG A CA 1
ATOM 829 C C . ARG A 1 106 ? 3.087 -7.728 8.341 1.00 80.06 106 ARG A C 1
ATOM 831 O O . ARG A 1 106 ? 2.054 -7.124 8.581 1.00 80.06 106 ARG A O 1
ATOM 838 N N . VAL A 1 107 ? 4.286 -7.199 8.592 1.00 86.44 107 VAL A N 1
ATOM 839 C CA . VAL A 1 107 ? 4.438 -5.871 9.214 1.00 86.44 107 VAL A CA 1
ATOM 840 C C . VAL A 1 107 ? 3.758 -4.795 8.366 1.00 86.44 107 V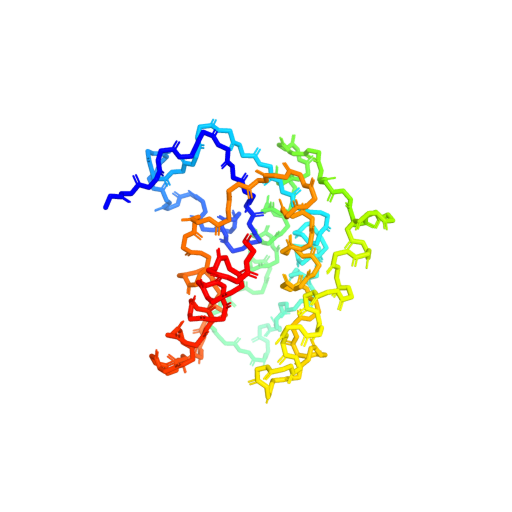AL A C 1
ATOM 842 O O . VAL A 1 107 ? 2.948 -4.053 8.908 1.00 86.44 107 VAL A O 1
ATOM 845 N N . ALA A 1 108 ? 4.010 -4.779 7.052 1.00 84.06 108 ALA A N 1
ATOM 846 C CA . ALA A 1 108 ? 3.368 -3.855 6.116 1.00 84.06 108 ALA A CA 1
ATOM 847 C C . ALA A 1 108 ? 1.837 -4.014 6.120 1.00 84.06 108 ALA A C 1
ATOM 849 O O . ALA A 1 108 ? 1.142 -3.062 6.464 1.00 84.06 108 ALA A O 1
ATOM 850 N N . ASP A 1 109 ? 1.321 -5.229 5.883 1.00 80.12 109 ASP A N 1
ATOM 851 C CA . ASP A 1 109 ? -0.123 -5.522 5.924 1.00 80.12 109 ASP A CA 1
ATOM 852 C C . ASP A 1 109 ? -0.783 -5.039 7.224 1.00 80.12 109 ASP A C 1
ATOM 854 O O . ASP A 1 109 ? -1.879 -4.486 7.218 1.00 80.12 109 ASP A O 1
ATOM 858 N N . LEU A 1 110 ? -0.121 -5.257 8.363 1.00 82.56 110 LEU A N 1
ATOM 859 C CA . LEU A 1 110 ? -0.639 -4.876 9.672 1.00 82.56 110 LEU A CA 1
ATOM 860 C C . LEU A 1 110 ? -0.610 -3.362 9.879 1.00 82.56 110 LEU A C 1
ATOM 862 O O . LEU A 1 110 ? -1.517 -2.840 10.522 1.00 82.56 110 LEU A O 1
ATOM 866 N N . MET A 1 111 ? 0.383 -2.650 9.343 1.00 87.00 111 MET A N 1
ATOM 867 C CA . MET A 1 111 ? 0.402 -1.184 9.345 1.00 87.00 111 MET A CA 1
ATOM 868 C C . MET A 1 111 ? -0.730 -0.622 8.480 1.00 87.00 111 MET A C 1
ATOM 870 O O . MET A 1 111 ? -1.475 0.229 8.957 1.00 87.00 111 MET A O 1
ATOM 874 N N . ILE A 1 112 ? -0.913 -1.152 7.266 1.00 80.31 112 ILE A N 1
ATOM 875 C CA . ILE A 1 112 ? -1.992 -0.758 6.345 1.00 80.31 112 ILE A CA 1
ATOM 876 C C . ILE A 1 112 ? -3.360 -0.998 6.990 1.00 80.31 112 ILE A C 1
ATOM 878 O O . ILE A 1 112 ? -4.178 -0.084 7.060 1.00 80.31 112 ILE A O 1
ATOM 882 N N . ALA A 1 113 ? -3.588 -2.198 7.532 1.00 78.94 113 ALA A N 1
ATOM 883 C CA . ALA A 1 113 ? -4.837 -2.534 8.209 1.00 78.94 113 ALA A CA 1
ATOM 884 C C . ALA A 1 113 ? -5.091 -1.637 9.428 1.00 78.94 113 ALA A C 1
ATOM 886 O O . ALA A 1 113 ? -6.229 -1.276 9.703 1.00 78.94 113 ALA A O 1
ATOM 887 N N . SER A 1 114 ? -4.039 -1.262 10.157 1.00 81.62 114 SER A N 1
ATOM 888 C CA . SER A 1 114 ? -4.177 -0.389 11.322 1.00 81.62 114 SER A CA 1
ATOM 889 C C . SER A 1 114 ? -4.583 1.029 10.943 1.00 81.62 114 SER A C 1
ATOM 891 O O . SER A 1 114 ? -5.440 1.589 11.612 1.00 81.62 114 SER A O 1
ATOM 893 N N . ILE A 1 115 ? -4.014 1.571 9.863 1.00 82.44 115 ILE A N 1
ATOM 894 C CA . ILE A 1 115 ? -4.424 2.864 9.299 1.00 82.44 115 ILE A CA 1
ATOM 895 C C . ILE A 1 115 ? -5.885 2.788 8.847 1.00 82.44 115 ILE A C 1
ATOM 897 O O . ILE A 1 115 ? -6.689 3.610 9.261 1.00 82.44 115 ILE A O 1
ATOM 901 N N . ALA A 1 116 ? -6.253 1.758 8.077 1.00 78.25 116 ALA A N 1
ATOM 902 C CA . ALA A 1 116 ? -7.624 1.592 7.595 1.00 78.25 116 ALA A CA 1
ATOM 903 C C . ALA A 1 116 ? -8.650 1.538 8.739 1.00 78.25 116 ALA A C 1
ATOM 905 O O . ALA A 1 116 ? -9.697 2.167 8.656 1.00 78.25 116 ALA A O 1
ATOM 906 N N . ILE A 1 117 ? -8.344 0.809 9.818 1.00 76.00 117 ILE A N 1
ATOM 907 C CA . ILE A 1 117 ? -9.224 0.712 10.990 1.00 76.00 117 ILE A CA 1
ATOM 908 C C . ILE A 1 117 ? -9.331 2.056 11.724 1.00 76.00 117 ILE A C 1
ATOM 910 O O . ILE A 1 117 ? -10.424 2.391 12.169 1.00 76.00 117 ILE A O 1
ATOM 914 N N . THR A 1 118 ? -8.228 2.798 11.879 1.00 77.50 118 THR A N 1
ATOM 915 C CA . THR A 1 118 ? -8.238 4.127 12.518 1.00 77.50 118 THR A CA 1
ATOM 916 C C . THR A 1 118 ? -9.113 5.111 11.747 1.00 77.50 118 THR A C 1
ATOM 918 O O . THR A 1 118 ? -9.887 5.840 12.352 1.00 77.50 118 THR A O 1
ATOM 921 N N . GLU A 1 119 ? -9.028 5.089 10.420 1.00 74.00 119 GLU A N 1
ATOM 922 C CA . GLU A 1 119 ? -9.759 6.003 9.535 1.00 74.00 119 GLU A CA 1
ATOM 923 C C . GLU A 1 119 ? -11.197 5.543 9.238 1.00 74.00 119 GLU A C 1
ATOM 925 O O . GLU A 1 119 ? -11.859 6.100 8.368 1.00 74.00 119 GLU A O 1
ATOM 930 N N . GLU A 1 120 ? -11.668 4.485 9.913 1.00 68.44 120 GLU A N 1
ATOM 931 C CA . GLU A 1 120 ? -12.971 3.846 9.672 1.00 68.44 120 GLU A CA 1
ATOM 932 C C . GLU A 1 120 ? -13.191 3.451 8.199 1.00 68.44 120 GLU A C 1
ATOM 934 O O . GLU A 1 120 ? -14.320 3.303 7.724 1.00 68.44 120 GLU A O 1
ATOM 939 N N . LEU A 1 121 ? -12.094 3.240 7.465 1.00 58.41 121 LEU A N 1
ATOM 940 C CA . LEU A 1 121 ? -12.135 2.946 6.047 1.00 58.41 121 LEU A CA 1
ATOM 941 C C . LEU A 1 121 ? -12.570 1.492 5.816 1.00 58.41 121 LEU A C 1
ATOM 943 O O . LEU A 1 121 ? -12.005 0.551 6.402 1.00 58.41 121 LEU A O 1
ATOM 947 N N . PRO A 1 122 ? -13.534 1.281 4.907 1.00 51.97 122 PRO A N 1
ATOM 948 C CA . PRO A 1 122 ? -13.880 -0.042 4.427 1.00 51.97 122 PRO A CA 1
ATOM 949 C C . PRO A 1 122 ? -12.665 -0.729 3.800 1.00 51.97 122 PRO A C 1
ATOM 951 O O . PRO A 1 122 ? -11.980 -0.203 2.919 1.00 51.97 122 PRO A O 1
ATOM 954 N N . HIS A 1 123 ? -12.368 -1.923 4.294 1.00 50.66 123 HIS A N 1
ATOM 955 C CA . HIS A 1 123 ? -11.198 -2.725 3.928 1.00 50.66 123 HIS A CA 1
ATOM 956 C C . HIS A 1 123 ? -11.584 -3.930 3.058 1.00 50.66 123 HIS A C 1
ATOM 958 O O . HIS A 1 123 ? -10.852 -4.912 2.968 1.00 50.66 123 HIS A O 1
ATOM 964 N N . ASP A 1 124 ? -12.753 -3.870 2.435 1.00 41.81 124 ASP A N 1
ATOM 965 C CA . ASP A 1 124 ? -13.385 -4.961 1.698 1.00 41.81 124 ASP A CA 1
ATOM 966 C C . ASP A 1 124 ? -13.334 -4.800 0.173 1.00 41.81 124 ASP A C 1
ATOM 968 O O . ASP A 1 124 ? -14.022 -5.497 -0.575 1.00 41.81 124 ASP A O 1
ATOM 972 N N . LEU A 1 125 ? -12.378 -4.004 -0.299 1.00 40.09 125 LEU A N 1
ATOM 973 C CA . LEU A 1 125 ? -11.698 -4.342 -1.541 1.00 40.09 125 LEU A CA 1
ATOM 974 C C . LEU A 1 125 ? -10.972 -5.679 -1.333 1.00 40.09 125 LEU A C 1
ATOM 976 O O . LEU A 1 125 ? -10.296 -5.894 -0.329 1.00 40.09 125 LEU A O 1
ATOM 980 N N . ASP A 1 126 ? -11.145 -6.614 -2.263 1.00 41.81 126 ASP A N 1
ATOM 981 C CA . ASP A 1 126 ? -10.501 -7.930 -2.248 1.00 41.81 126 ASP A CA 1
ATOM 982 C C . ASP A 1 126 ? -8.985 -7.784 -2.507 1.00 41.81 126 ASP A C 1
ATOM 984 O O . ASP A 1 126 ? -8.472 -8.170 -3.556 1.00 41.81 126 ASP A O 1
ATOM 988 N N . TYR A 1 127 ? -8.246 -7.210 -1.548 1.00 41.47 127 TYR A N 1
ATOM 989 C CA . TYR A 1 127 ? -6.790 -7.010 -1.596 1.00 41.47 127 TYR A CA 1
ATOM 990 C C . TYR A 1 127 ? -6.041 -8.346 -1.742 1.00 41.47 127 TYR A C 1
ATOM 992 O O . TYR A 1 127 ? -4.913 -8.407 -2.229 1.00 41.47 127 TYR A O 1
ATOM 1000 N N . GLY A 1 128 ? -6.699 -9.462 -1.401 1.00 37.41 128 GLY A N 1
ATOM 1001 C CA . GLY A 1 128 ? -6.202 -10.815 -1.624 1.00 37.41 128 GLY A CA 1
ATOM 1002 C C . GLY A 1 128 ? -6.030 -11.183 -3.099 1.00 37.41 128 GLY A C 1
ATOM 1003 O O . GLY A 1 128 ? -5.248 -12.087 -3.377 1.00 37.41 128 GLY A O 1
ATOM 1004 N N . ARG A 1 129 ? -6.690 -10.485 -4.038 1.00 34.53 129 ARG A N 1
ATOM 1005 C CA . ARG A 1 129 ? -6.450 -10.614 -5.490 1.00 34.53 129 ARG A CA 1
ATOM 1006 C C . ARG A 1 129 ? -5.206 -9.874 -5.980 1.00 34.53 129 ARG A C 1
ATOM 1008 O O . ARG A 1 129 ? -4.764 -10.140 -7.092 1.00 34.53 129 ARG A O 1
ATOM 1015 N N . LEU A 1 130 ? -4.631 -8.984 -5.175 1.00 36.38 130 LEU A N 1
ATOM 1016 C CA . LEU A 1 130 ? -3.590 -8.058 -5.618 1.00 36.38 130 LEU A CA 1
ATOM 1017 C C . LEU A 1 130 ? -2.216 -8.357 -5.004 1.00 36.38 130 LEU A C 1
ATOM 1019 O O . LEU A 1 130 ? -1.210 -8.076 -5.642 1.00 36.38 130 LEU A O 1
ATOM 1023 N N . PHE A 1 131 ? -2.142 -9.075 -3.878 1.00 35.72 131 PHE A N 1
ATOM 1024 C CA . PHE A 1 131 ? -0.877 -9.608 -3.346 1.00 35.72 131 PHE A CA 1
ATOM 1025 C C . PHE A 1 131 ? -0.379 -10.835 -4.105 1.00 35.72 131 PHE A C 1
ATOM 1027 O O . PHE A 1 131 ? -0.452 -11.965 -3.622 1.00 35.72 131 PHE A O 1
ATOM 1034 N N . HIS A 1 132 ? 0.129 -10.610 -5.310 1.00 38.78 132 HIS A N 1
ATOM 1035 C CA . HIS A 1 132 ? 0.891 -11.614 -6.031 1.00 38.78 132 HIS A CA 1
ATOM 1036 C C . HIS A 1 132 ? 2.041 -10.886 -6.714 1.00 38.78 132 HIS A C 1
ATOM 1038 O O . HIS A 1 132 ? 1.924 -10.397 -7.837 1.00 38.78 132 HIS A O 1
ATOM 1044 N N . GLY A 1 133 ? 3.193 -10.869 -6.038 1.00 33.16 133 GLY A N 1
ATOM 1045 C CA . GLY A 1 133 ? 4.436 -10.966 -6.789 1.00 33.16 133 GLY A CA 1
ATOM 1046 C C . GLY A 1 133 ? 4.290 -12.118 -7.785 1.00 33.16 133 GLY A C 1
ATOM 1047 O O . GLY A 1 133 ? 3.616 -13.107 -7.497 1.00 33.16 133 GLY A O 1
ATOM 1048 N N . VAL A 1 134 ? 4.873 -11.943 -8.962 1.00 33.09 134 VAL A N 1
ATOM 1049 C CA . VAL A 1 134 ? 4.606 -12.668 -10.213 1.00 33.09 134 VAL A CA 1
ATOM 1050 C C . VAL A 1 134 ? 4.751 -14.211 -10.138 1.00 33.09 134 VAL A C 1
ATOM 1052 O O . VAL A 1 134 ? 4.595 -14.849 -11.167 1.00 33.09 134 VAL A O 1
ATOM 1055 N N . ASP A 1 135 ? 4.970 -14.866 -8.982 1.00 33.78 135 ASP A N 1
ATOM 1056 C CA . ASP A 1 135 ? 5.186 -16.325 -8.968 1.00 33.78 135 ASP A CA 1
ATOM 1057 C C . ASP A 1 135 ? 4.891 -17.168 -7.694 1.00 33.78 135 ASP A C 1
ATOM 1059 O O . ASP A 1 135 ? 5.444 -18.257 -7.562 1.00 33.78 135 ASP A O 1
ATOM 1063 N N . GLU A 1 136 ? 4.016 -16.790 -6.745 1.00 30.23 136 GLU A N 1
ATOM 1064 C CA . GLU A 1 136 ? 3.724 -17.694 -5.597 1.00 30.23 136 GLU A CA 1
ATOM 1065 C C . GLU A 1 136 ? 2.230 -17.943 -5.319 1.00 30.23 136 GLU A C 1
ATOM 1067 O O . GLU A 1 136 ? 1.473 -17.077 -4.885 1.00 30.23 136 GLU A O 1
ATOM 1072 N N . ARG A 1 137 ? 1.798 -19.195 -5.540 1.00 30.52 137 ARG A N 1
ATOM 1073 C CA . ARG A 1 137 ? 0.433 -19.690 -5.286 1.00 30.52 137 ARG A CA 1
ATOM 1074 C C . ARG A 1 137 ? 0.181 -19.836 -3.783 1.00 30.52 137 ARG A C 1
ATOM 1076 O O . ARG A 1 137 ? 0.814 -20.661 -3.125 1.00 30.52 137 ARG A O 1
ATOM 1083 N N . VAL A 1 138 ? -0.812 -19.123 -3.251 1.00 32.94 138 VAL A N 1
ATOM 1084 C CA . VAL A 1 138 ? -1.258 -19.279 -1.856 1.00 32.94 138 VAL A CA 1
ATOM 1085 C C . VAL A 1 138 ? -2.400 -20.307 -1.761 1.00 32.94 138 VAL A C 1
ATOM 1087 O O . VAL A 1 138 ? -3.392 -20.194 -2.482 1.00 32.94 138 VAL A O 1
ATOM 1090 N N . PRO A 1 139 ? -2.328 -21.301 -0.852 1.00 32.41 139 PRO A N 1
ATOM 1091 C CA . PRO A 1 139 ? -3.408 -22.264 -0.643 1.00 32.41 139 PRO A CA 1
ATOM 1092 C C . PRO A 1 139 ? -4.699 -21.607 -0.128 1.00 32.41 139 PRO A C 1
ATOM 1094 O O . PRO A 1 139 ? -4.674 -20.821 0.822 1.00 32.41 139 PRO A O 1
ATOM 1097 N N . LEU A 1 140 ? -5.845 -22.023 -0.682 1.00 33.69 140 LEU A N 1
ATOM 1098 C CA . LEU A 1 140 ? -7.214 -21.600 -0.321 1.00 33.69 140 LEU A CA 1
ATOM 1099 C C . LEU A 1 140 ? -7.518 -21.615 1.193 1.00 33.69 140 LEU A C 1
ATOM 1101 O O . LEU A 1 140 ? -8.368 -20.865 1.679 1.00 33.69 140 LEU A O 1
ATOM 1105 N N . GLU A 1 141 ? -6.822 -22.449 1.965 1.00 33.22 141 GLU A N 1
ATOM 1106 C CA . GLU A 1 141 ? -6.968 -22.523 3.422 1.00 33.22 141 GLU A CA 1
ATOM 1107 C C . GLU A 1 141 ? -6.422 -21.293 4.159 1.00 33.22 141 GLU A C 1
ATOM 1109 O O . GLU A 1 141 ? -6.993 -20.889 5.176 1.00 33.22 141 GLU A O 1
ATOM 1114 N N . GLY A 1 142 ? -5.373 -20.655 3.627 1.00 30.34 142 GLY A N 1
ATOM 1115 C CA . GLY A 1 142 ? -4.840 -19.398 4.154 1.00 30.34 142 GLY A CA 1
ATOM 1116 C C . GLY A 1 142 ? -5.815 -18.232 3.969 1.00 30.34 142 GLY A C 1
ATOM 1117 O O . GLY A 1 142 ? -5.934 -17.388 4.857 1.00 30.34 142 GLY A O 1
ATOM 1118 N N . LEU A 1 143 ? -6.575 -18.256 2.867 1.00 37.28 143 LEU A N 1
ATOM 1119 C CA . LEU A 1 143 ? -7.604 -17.272 2.518 1.00 37.28 143 LEU A CA 1
ATOM 1120 C C . LEU A 1 143 ? -8.795 -17.329 3.484 1.00 37.28 143 LEU A C 1
ATOM 1122 O O . LEU A 1 143 ? -9.192 -16.335 4.088 1.00 37.28 143 LEU A O 1
ATOM 1126 N N . ARG A 1 144 ? -9.322 -18.537 3.716 1.00 38.12 144 ARG A N 1
ATOM 1127 C CA . ARG A 1 144 ? -10.439 -18.761 4.649 1.00 38.12 144 ARG A CA 1
ATOM 1128 C C . ARG A 1 144 ? -10.073 -18.404 6.087 1.00 38.12 144 ARG A C 1
ATOM 1130 O O . ARG A 1 144 ? -10.947 -18.124 6.900 1.00 38.12 144 ARG A O 1
ATOM 1137 N N . PHE A 1 145 ? -8.792 -18.460 6.436 1.00 37.84 145 PHE A N 1
ATOM 1138 C CA . PHE A 1 145 ? -8.315 -18.144 7.773 1.00 37.84 145 PHE A CA 1
ATOM 1139 C C . PHE A 1 145 ? -8.346 -16.643 8.081 1.00 37.84 145 PHE A C 1
ATOM 1141 O O . PHE A 1 145 ? -8.887 -16.273 9.117 1.00 37.84 145 PHE A O 1
ATOM 1148 N N . GLY A 1 146 ? -7.839 -15.795 7.178 1.00 37.09 146 GLY A N 1
ATOM 1149 C CA . GLY A 1 146 ? -7.878 -14.335 7.350 1.00 37.09 146 GLY A CA 1
ATOM 1150 C C . GLY A 1 146 ? -9.308 -13.813 7.486 1.00 37.09 146 GLY A C 1
ATOM 1151 O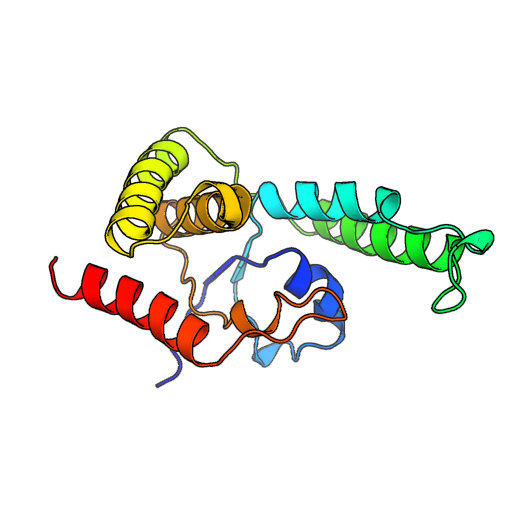 O . GLY A 1 146 ? -9.623 -13.120 8.451 1.00 37.09 146 GLY A O 1
ATOM 1152 N N . VAL A 1 147 ? -10.199 -14.288 6.608 1.00 39.34 147 VAL A N 1
ATOM 1153 C CA . VAL A 1 147 ? -11.634 -13.968 6.652 1.00 39.34 147 VAL A CA 1
ATOM 1154 C C . VAL A 1 147 ? -12.264 -14.421 7.973 1.00 39.34 147 VAL A C 1
ATOM 1156 O O . VAL A 1 147 ? -12.922 -13.634 8.641 1.00 39.34 147 VAL A O 1
ATOM 1159 N N . ARG A 1 148 ? -12.005 -15.656 8.429 1.00 41.34 148 ARG A N 1
ATOM 1160 C CA . ARG A 1 148 ? -12.560 -16.160 9.701 1.00 41.34 148 ARG A CA 1
ATOM 1161 C C . ARG A 1 148 ? -12.072 -15.406 10.935 1.00 41.34 148 ARG A C 1
ATOM 1163 O O . ARG A 1 148 ? -12.834 -15.295 11.891 1.00 41.34 148 ARG A O 1
ATOM 1170 N N . VAL A 1 149 ? -10.822 -14.947 10.954 1.00 36.94 149 VAL A N 1
ATOM 1171 C CA . VAL A 1 149 ? -10.274 -14.188 12.090 1.00 36.94 149 VAL A CA 1
ATOM 1172 C C . VAL A 1 149 ? -10.963 -12.830 12.194 1.00 36.94 149 VAL A C 1
ATOM 1174 O O . VAL A 1 149 ? -11.394 -12.465 13.284 1.00 36.94 149 VAL A O 1
ATOM 1177 N N . MET A 1 150 ? -11.153 -12.137 11.071 1.00 35.34 150 MET A N 1
ATOM 1178 C CA . MET A 1 150 ? -11.872 -10.860 11.042 1.00 35.34 150 MET A CA 1
ATOM 1179 C C . MET A 1 150 ? -13.362 -11.020 11.352 1.00 35.34 150 MET A C 1
ATOM 1181 O O . MET A 1 150 ? -13.891 -10.285 12.179 1.00 35.34 150 MET A O 1
ATOM 1185 N N . THR A 1 151 ? -14.028 -12.035 10.790 1.00 36.75 151 THR A N 1
ATOM 1186 C CA . THR A 1 151 ? -15.440 -12.311 11.102 1.00 36.75 151 THR A CA 1
ATOM 1187 C C . THR A 1 151 ? -15.647 -12.667 12.577 1.00 36.75 151 THR A C 1
ATOM 1189 O O . THR A 1 151 ? -16.642 -12.253 13.163 1.00 36.75 151 THR A O 1
ATOM 1192 N N . ARG A 1 152 ? -14.717 -13.399 13.213 1.00 33.34 152 ARG A N 1
ATOM 1193 C CA . ARG A 1 152 ? -14.805 -13.688 14.656 1.00 33.34 152 ARG A CA 1
ATOM 1194 C C . ARG A 1 152 ? -14.582 -12.456 15.516 1.00 33.34 152 ARG A C 1
ATOM 1196 O O . ARG A 1 152 ? -15.302 -12.303 16.491 1.00 33.34 152 ARG A O 1
ATOM 1203 N N . LEU A 1 153 ? -13.633 -11.594 15.152 1.00 35.69 153 LEU A N 1
ATOM 1204 C CA . LEU A 1 153 ? -13.371 -10.352 15.880 1.00 35.69 153 LEU A CA 1
ATOM 1205 C C . LEU A 1 153 ? -14.636 -9.477 15.959 1.00 35.69 153 LEU A C 1
ATOM 1207 O O . LEU A 1 153 ? -14.925 -8.921 17.011 1.00 35.69 153 LEU A O 1
ATOM 1211 N N . TRP A 1 154 ? -15.417 -9.436 14.876 1.00 33.41 154 TRP A N 1
ATOM 1212 C CA . TRP A 1 154 ? -16.677 -8.690 14.777 1.00 33.41 154 TRP A CA 1
ATOM 1213 C C . TRP A 1 154 ? -17.893 -9.334 15.454 1.00 33.41 154 TRP A C 1
ATOM 1215 O O . TRP A 1 154 ? -18.873 -8.645 15.687 1.00 33.41 154 TRP A O 1
ATOM 1225 N N . GLN A 1 155 ? -17.871 -10.631 15.766 1.00 34.84 155 GLN A N 1
ATOM 1226 C CA . GLN A 1 155 ? -19.002 -11.312 16.423 1.00 34.84 155 GLN A CA 1
ATOM 1227 C C . GLN A 1 155 ? -18.870 -11.380 17.951 1.00 34.84 155 GLN A C 1
ATOM 1229 O O . GLN A 1 155 ? -19.783 -11.851 18.627 1.00 34.84 155 GLN A O 1
ATOM 1234 N N . SER A 1 156 ? -17.726 -10.965 18.495 1.00 31.78 156 SER A N 1
ATOM 1235 C CA . SER A 1 156 ? -17.427 -10.969 19.934 1.00 31.78 156 SER A CA 1
ATOM 1236 C C . SER A 1 156 ? -17.292 -9.567 20.548 1.00 31.78 156 SER A C 1
ATOM 1238 O O . SER A 1 156 ? -16.869 -9.451 21.699 1.00 31.78 156 SER A O 1
ATOM 1240 N N . CYS A 1 157 ? -17.660 -8.529 19.795 1.00 32.16 157 CYS A N 1
ATOM 1241 C CA . CYS A 1 157 ? -17.947 -7.174 20.267 1.00 32.16 157 CYS A CA 1
ATOM 1242 C C . CYS A 1 157 ? -19.417 -6.870 19.970 1.00 32.16 157 CYS A C 1
ATOM 1244 O O . CYS A 1 157 ? -20.037 -6.183 20.808 1.00 32.16 157 CYS A O 1
#